Protein AF-A0A8H7QEA8-F1 (afdb_monomer_lite)

Organism: NCBI:txid97098

Secondary structure (DSSP, 8-state):
--TTS-TT---------HHHHS-HHHHHHHHHHHHHHHHHHHHHHHHHHHHHHHHHHHTTTS---GGGGSHHHHHHHHHHHTTPPPS-GGGSPTTHHHHHHHHHHTTHHHHHHHHHHHHHHTTS-----TTTS-TTTS-TTT-SS-EEEPTTSSSSS-EEESSSS-B-

pLDDT: mean 72.22, std 10.49, range [42.28, 91.5]

Radius of gyration: 21.33 Å; chains: 1; bounding box: 44×43×55 Å

Structure (mmCIF, N/CA/C/O backbone):
data_AF-A0A8H7QEA8-F1
#
_entry.id   AF-A0A8H7QEA8-F1
#
loop_
_atom_site.group_PDB
_atom_site.id
_atom_site.type_symbol
_atom_site.label_atom_id
_atom_site.label_alt_id
_atom_site.label_comp_id
_atom_site.label_asym_id
_atom_site.label_entity_id
_atom_site.label_seq_id
_atom_site.pdbx_PDB_ins_code
_atom_site.Cartn_x
_atom_site.Cartn_y
_atom_site.Cartn_z
_atom_site.occupancy
_atom_site.B_iso_or_equiv
_atom_site.auth_seq_id
_atom_site.auth_comp_id
_atom_site.auth_asym_id
_atom_site.auth_atom_id
_atom_site.pdbx_PDB_model_num
ATOM 1 N N . MET A 1 1 ? -15.496 24.890 16.200 1.00 51.12 1 MET A N 1
ATOM 2 C CA . MET A 1 1 ? -15.842 23.905 17.251 1.00 51.12 1 MET A CA 1
ATOM 3 C C . MET A 1 1 ? -15.001 24.065 18.535 1.00 51.12 1 MET A C 1
ATOM 5 O O . MET A 1 1 ? -14.869 23.098 19.264 1.00 51.12 1 MET A O 1
ATOM 9 N N . ASN A 1 2 ? -14.486 25.266 18.871 1.00 54.00 2 ASN A N 1
ATOM 10 C CA . ASN A 1 2 ? -13.502 25.449 19.964 1.00 54.00 2 ASN A CA 1
ATOM 11 C C . ASN A 1 2 ? -13.869 26.546 20.994 1.00 54.00 2 ASN A C 1
ATOM 13 O O . ASN A 1 2 ? -13.008 26.982 21.746 1.00 54.00 2 ASN A O 1
ATOM 17 N N . GLN A 1 3 ? -15.118 27.022 21.047 1.00 58.12 3 GLN A N 1
ATOM 18 C CA . GLN A 1 3 ? -15.478 28.191 21.875 1.00 58.12 3 GLN A CA 1
ATOM 19 C C . GLN A 1 3 ? -15.594 27.915 23.392 1.00 58.12 3 GLN A C 1
ATOM 21 O O . GLN A 1 3 ? -15.698 28.863 24.157 1.00 58.12 3 GLN A O 1
ATOM 26 N N . ASN A 1 4 ? -15.512 26.654 23.845 1.00 72.62 4 ASN A N 1
ATOM 27 C CA . ASN A 1 4 ? -15.800 26.269 25.241 1.00 72.62 4 ASN A CA 1
ATOM 28 C C . ASN A 1 4 ? -14.588 25.747 26.040 1.00 72.62 4 ASN A C 1
ATOM 30 O O . ASN A 1 4 ? -14.773 25.180 27.111 1.00 72.62 4 ASN A O 1
ATOM 34 N N . LEU A 1 5 ? -13.356 25.865 25.529 1.00 74.31 5 LEU A N 1
ATOM 35 C CA . LEU A 1 5 ? -12.185 25.183 26.115 1.00 74.31 5 LEU A CA 1
ATOM 36 C C . LEU A 1 5 ? -11.323 26.062 27.047 1.00 74.31 5 LEU A C 1
ATOM 38 O O . LEU A 1 5 ? -10.333 25.577 27.588 1.00 74.31 5 LEU A O 1
ATOM 42 N N . GLY A 1 6 ? -11.722 27.319 27.284 1.00 77.50 6 GLY A N 1
ATOM 43 C CA . GLY A 1 6 ? -11.020 28.257 28.171 1.00 77.50 6 GLY A CA 1
ATOM 44 C C . GLY A 1 6 ? -9.695 28.796 27.609 1.00 77.50 6 GLY A C 1
ATOM 45 O O . GLY A 1 6 ? -9.151 28.298 26.622 1.00 77.50 6 GLY A O 1
ATOM 46 N N . THR A 1 7 ? -9.167 29.852 28.232 1.00 71.31 7 THR A N 1
ATOM 47 C CA . THR A 1 7 ? -7.845 30.412 27.911 1.00 71.31 7 THR A CA 1
ATOM 48 C C . THR A 1 7 ? -6.758 29.529 28.527 1.00 71.31 7 THR A C 1
ATOM 50 O O . THR A 1 7 ? -6.685 29.419 29.747 1.00 71.31 7 THR A O 1
ATOM 53 N N . GLY A 1 8 ? -5.938 28.884 27.690 1.00 76.38 8 GLY A N 1
ATOM 54 C CA . GLY A 1 8 ? -4.895 27.936 28.120 1.00 76.38 8 GLY A CA 1
ATOM 55 C C . GLY A 1 8 ? -5.074 26.503 27.606 1.00 76.38 8 GLY A C 1
ATOM 56 O O . GLY A 1 8 ? -4.294 25.625 27.967 1.00 76.38 8 GLY A O 1
ATOM 57 N N . PHE A 1 9 ? -6.075 26.244 26.756 1.00 76.81 9 PHE A N 1
ATOM 58 C CA . PHE A 1 9 ? -6.224 24.947 26.101 1.00 76.81 9 PHE A CA 1
ATOM 59 C C . PHE A 1 9 ? -5.005 24.621 25.231 1.00 76.81 9 PHE A C 1
ATOM 61 O O . PHE A 1 9 ? -4.684 25.344 24.287 1.00 76.81 9 PHE A O 1
ATOM 68 N N . GLN A 1 10 ? -4.375 23.486 25.518 1.00 75.38 10 GLN A N 1
ATOM 69 C CA . GLN A 1 10 ? -3.296 22.934 24.717 1.00 75.38 10 GLN A CA 1
ATOM 70 C C . GLN A 1 10 ? -3.720 21.548 24.226 1.00 75.38 10 GLN A C 1
ATOM 72 O O . GLN A 1 10 ? -4.039 20.654 25.010 1.00 75.38 10 GLN A O 1
ATOM 77 N N . SER A 1 11 ? -3.788 21.386 22.905 1.00 71.31 11 SER A N 1
ATOM 78 C CA . SER A 1 11 ? -4.131 20.112 22.281 1.00 71.31 11 SER A CA 1
ATOM 79 C C . SER A 1 11 ? -2.912 19.201 22.255 1.00 71.31 11 SER A C 1
ATOM 81 O O . SER A 1 11 ? -1.887 19.564 21.679 1.00 71.31 11 SER A O 1
ATOM 83 N N . PHE A 1 12 ? -3.051 17.992 22.791 1.00 66.00 12 PHE A N 1
ATOM 84 C CA . PHE A 1 12 ? -2.037 16.950 22.681 1.00 66.00 12 PHE A CA 1
ATOM 85 C C . PHE A 1 12 ? -2.623 15.725 21.984 1.00 66.00 12 PHE A C 1
ATOM 87 O O . PHE A 1 12 ? -3.779 15.363 22.207 1.00 66.00 12 PHE A O 1
ATOM 94 N N . THR A 1 13 ? -1.813 15.060 21.162 1.00 73.06 13 THR A N 1
ATOM 95 C CA . THR A 1 13 ? -2.175 13.767 20.573 1.00 73.06 13 THR A CA 1
ATOM 96 C C . THR A 1 13 ? -1.590 12.667 21.444 1.00 73.06 13 THR A C 1
ATOM 98 O O . THR A 1 13 ? -0.378 12.594 21.618 1.00 73.06 13 THR A O 1
ATOM 101 N N . ARG A 1 14 ? -2.436 11.795 21.999 1.00 67.31 14 ARG A N 1
ATOM 102 C CA . ARG A 1 14 ? -1.992 10.672 22.833 1.00 67.31 14 ARG A CA 1
ATOM 103 C C . ARG A 1 14 ? -2.307 9.348 22.151 1.00 67.31 14 ARG A C 1
ATOM 105 O O . ARG A 1 14 ? -3.462 9.075 21.838 1.00 67.31 14 ARG A O 1
ATOM 112 N N . LYS A 1 15 ? -1.297 8.487 21.990 1.00 75.50 15 LYS A N 1
ATOM 113 C CA . LYS A 1 15 ? -1.518 7.087 21.596 1.00 75.50 15 LYS A CA 1
ATOM 114 C C . LYS A 1 15 ? -2.091 6.321 22.785 1.00 75.50 15 LYS A C 1
ATOM 116 O O . LYS A 1 15 ? -1.526 6.337 23.878 1.00 75.50 15 LYS A O 1
ATOM 121 N N . VAL A 1 16 ? -3.211 5.654 22.565 1.00 77.06 16 VAL A N 1
ATOM 122 C CA . VAL A 1 16 ? -3.957 4.913 23.583 1.00 77.06 16 VAL A CA 1
ATOM 123 C C . VAL A 1 16 ? -4.214 3.491 23.084 1.00 77.06 16 VAL A C 1
ATOM 125 O O . VAL A 1 16 ? -4.418 3.308 21.882 1.00 77.06 16 VAL A O 1
ATOM 128 N N . PRO A 1 17 ? -4.162 2.467 23.959 1.00 79.31 17 PRO A N 1
ATOM 129 C CA . PRO A 1 17 ? -4.425 1.095 23.541 1.00 79.31 17 PRO A CA 1
ATOM 130 C C . PRO A 1 17 ? -5.835 0.956 22.969 1.00 79.31 17 PRO A C 1
ATOM 132 O O . PRO A 1 17 ? -6.790 1.477 23.546 1.00 79.31 17 PRO A O 1
ATOM 135 N N . PHE A 1 18 ? -5.975 0.206 21.879 1.00 77.00 18 PHE A N 1
ATOM 136 C CA . PHE A 1 18 ? -7.252 0.010 21.190 1.00 77.00 18 PHE A CA 1
ATOM 137 C C . PHE A 1 18 ? -8.383 -0.419 22.139 1.00 77.00 18 PHE A C 1
ATOM 139 O O . PHE A 1 18 ? -9.470 0.158 22.130 1.00 77.00 18 PHE A O 1
ATOM 146 N N . ASP A 1 19 ? -8.083 -1.357 23.038 1.00 81.50 19 ASP A N 1
ATOM 147 C CA . ASP A 1 19 ? -9.047 -1.898 23.997 1.00 81.50 19 ASP A CA 1
ATOM 148 C C . ASP A 1 19 ? -9.563 -0.828 24.975 1.00 81.50 19 ASP A C 1
ATOM 150 O O . ASP A 1 19 ? -10.699 -0.893 25.437 1.00 81.50 19 ASP A O 1
ATOM 154 N N . THR A 1 20 ? -8.775 0.213 25.254 1.00 83.94 20 THR A N 1
ATOM 155 C CA . THR A 1 20 ? -9.201 1.320 26.129 1.00 83.94 20 THR A CA 1
ATOM 156 C C . THR A 1 20 ? -10.135 2.310 25.435 1.00 83.94 20 THR A C 1
ATOM 158 O O . THR A 1 20 ? -10.878 3.021 26.105 1.00 83.94 20 THR A O 1
ATOM 161 N N . CYS A 1 21 ? -10.132 2.344 24.101 1.00 81.88 21 CYS A N 1
ATOM 162 C CA . CYS A 1 21 ? -10.918 3.286 23.302 1.00 81.88 21 CYS A CA 1
ATOM 163 C C . CYS A 1 21 ? -12.230 2.694 22.789 1.00 81.88 21 CYS A C 1
ATOM 165 O O . CYS A 1 21 ? -13.108 3.428 22.336 1.00 81.88 21 CYS A O 1
ATOM 167 N N . VAL A 1 22 ? -12.361 1.368 22.829 1.00 83.31 22 VAL A N 1
ATOM 168 C CA . VAL A 1 22 ? -13.467 0.639 22.214 1.00 83.31 22 VAL A CA 1
ATOM 169 C C . VAL A 1 22 ? -14.234 -0.148 23.268 1.00 83.31 22 VAL A C 1
ATOM 171 O O . VAL A 1 22 ? -13.659 -0.901 24.055 1.00 83.31 22 VAL A O 1
ATOM 174 N N . LYS A 1 23 ? -15.565 0.012 23.263 1.00 88.00 23 LYS A N 1
ATOM 175 C CA . LYS A 1 23 ? -16.474 -0.748 24.135 1.00 88.00 23 LYS A CA 1
ATOM 176 C C . LYS A 1 23 ? -16.306 -2.247 23.883 1.00 88.00 23 LYS A C 1
ATOM 178 O O . LYS A 1 23 ? -16.292 -2.658 22.725 1.00 88.00 23 LYS A O 1
ATOM 183 N N . GLU A 1 24 ? -16.284 -3.045 24.953 1.00 89.56 24 GLU A N 1
ATOM 184 C CA . GLU A 1 24 ? -16.033 -4.499 24.926 1.00 89.56 24 GLU A CA 1
ATOM 185 C C . GLU A 1 24 ? -16.789 -5.220 23.801 1.00 89.56 24 GLU A C 1
ATOM 187 O O . GLU A 1 24 ? -16.191 -5.906 22.977 1.00 89.56 24 GLU A O 1
ATOM 192 N N . ARG A 1 25 ? -18.095 -4.945 23.681 1.00 91.50 25 ARG A N 1
ATOM 193 C CA . ARG A 1 25 ? -18.995 -5.553 22.687 1.00 91.50 25 ARG A CA 1
ATOM 194 C C . ARG A 1 25 ? -18.590 -5.365 21.218 1.00 91.50 25 ARG A C 1
ATOM 196 O O . ARG A 1 25 ? -19.103 -6.074 20.364 1.00 91.50 25 ARG A O 1
ATOM 203 N N . TYR A 1 26 ? -17.732 -4.391 20.909 1.00 88.31 26 TYR A N 1
ATOM 204 C CA . TYR A 1 26 ? -17.271 -4.109 19.546 1.00 88.31 26 TYR A CA 1
ATOM 205 C C . TYR A 1 26 ? -15.798 -4.444 19.323 1.00 88.31 26 TYR A C 1
ATOM 207 O O . TYR A 1 26 ? -15.332 -4.327 18.190 1.00 88.31 26 TYR A O 1
ATOM 215 N N . ARG A 1 27 ? -15.052 -4.827 20.368 1.00 85.81 27 ARG A N 1
ATOM 216 C CA . ARG A 1 27 ? -13.596 -4.983 20.274 1.00 85.81 27 ARG A CA 1
ATOM 217 C C . ARG A 1 27 ? -13.196 -6.024 19.244 1.00 85.81 27 ARG A C 1
ATOM 219 O O . ARG A 1 27 ? -12.379 -5.701 18.395 1.00 85.81 27 ARG A O 1
ATOM 226 N N . SER A 1 28 ? -13.788 -7.218 19.279 1.00 83.62 28 SER A N 1
ATOM 227 C CA . SER A 1 28 ? -13.466 -8.296 18.332 1.00 83.62 28 SER A CA 1
ATOM 228 C C . SER A 1 28 ? -13.728 -7.870 16.887 1.00 83.62 28 SER A C 1
ATOM 230 O O . SER A 1 28 ? -12.803 -7.790 16.087 1.00 83.62 28 SER A O 1
ATOM 232 N N . VAL A 1 29 ? -14.965 -7.465 16.584 1.00 88.44 29 VAL A N 1
ATOM 233 C CA . VAL A 1 29 ? -15.383 -7.073 15.228 1.00 88.44 29 VAL A CA 1
ATOM 234 C C . VAL A 1 29 ? -14.544 -5.917 14.680 1.00 88.44 29 VAL A C 1
ATOM 236 O O . VAL A 1 29 ? -14.153 -5.933 13.514 1.00 88.44 29 VAL A O 1
ATOM 239 N N . LEU A 1 30 ? -14.276 -4.889 15.490 1.00 81.06 30 LEU A N 1
ATOM 240 C CA . LEU A 1 30 ? -13.488 -3.745 15.037 1.00 81.06 30 LEU A CA 1
ATOM 241 C C . LEU A 1 30 ? -12.005 -4.088 14.907 1.00 81.06 30 LEU A C 1
ATOM 243 O O . LEU A 1 30 ? -11.381 -3.633 13.954 1.00 81.06 30 LEU A O 1
ATOM 247 N N . LYS A 1 31 ? -11.450 -4.897 15.813 1.00 83.69 31 LYS A N 1
ATOM 248 C CA . LYS A 1 31 ? -10.058 -5.347 15.734 1.00 83.69 31 LYS A CA 1
ATOM 249 C C . LYS A 1 31 ? -9.825 -6.150 14.460 1.00 83.69 31 LYS A C 1
ATOM 251 O O . LYS A 1 31 ? -8.906 -5.821 13.720 1.00 83.69 31 LYS A O 1
ATOM 256 N N . ASP A 1 32 ? -10.703 -7.098 14.147 1.00 81.00 32 ASP A N 1
ATOM 257 C CA . ASP A 1 32 ? -10.594 -7.909 12.931 1.00 81.00 32 ASP A CA 1
ATOM 258 C C . ASP A 1 32 ? -10.706 -7.050 11.668 1.00 81.00 32 ASP A C 1
ATOM 260 O O . ASP A 1 32 ? -9.893 -7.170 10.753 1.00 81.00 32 ASP A O 1
ATOM 264 N N . ARG A 1 33 ? -11.652 -6.101 11.636 1.00 83.19 33 ARG A N 1
ATOM 265 C CA . ARG A 1 33 ? -11.787 -5.155 10.515 1.00 83.19 33 ARG A CA 1
ATOM 266 C C . ARG A 1 33 ? -10.565 -4.258 10.349 1.00 83.19 33 ARG A C 1
ATOM 268 O O . ARG A 1 33 ? -10.157 -4.007 9.222 1.00 83.19 33 ARG A O 1
ATOM 275 N N . ILE A 1 34 ? -9.988 -3.767 11.445 1.00 80.19 34 ILE A N 1
ATOM 276 C CA . ILE A 1 34 ? -8.780 -2.934 11.409 1.00 80.19 34 ILE A CA 1
ATOM 277 C C . ILE A 1 34 ? -7.595 -3.747 10.913 1.00 80.19 34 ILE A C 1
ATOM 279 O O . ILE A 1 34 ? -6.834 -3.247 10.089 1.00 80.19 34 ILE A O 1
ATOM 283 N N . LEU A 1 35 ? -7.440 -4.984 11.387 1.00 78.19 35 LEU A N 1
ATOM 284 C CA . LEU A 1 35 ? -6.374 -5.873 10.937 1.00 78.19 35 LEU A CA 1
ATOM 285 C C . LEU A 1 35 ? -6.515 -6.173 9.445 1.00 78.19 35 LEU A C 1
ATOM 287 O O . LEU A 1 35 ? -5.554 -5.974 8.709 1.00 78.19 35 LEU A O 1
ATOM 291 N N . SER A 1 36 ? -7.718 -6.534 8.992 1.00 77.06 36 SER A N 1
ATOM 292 C CA . SER A 1 36 ? -8.016 -6.766 7.576 1.00 77.06 36 SER A CA 1
ATOM 293 C C . SER A 1 36 ? -7.737 -5.530 6.723 1.00 77.06 36 SER A C 1
ATOM 295 O O . SER A 1 36 ? -7.005 -5.615 5.747 1.00 77.06 36 SER A O 1
ATOM 297 N N . ALA A 1 37 ? -8.251 -4.361 7.111 1.00 73.38 37 ALA A N 1
ATOM 298 C CA . ALA A 1 37 ? -8.036 -3.133 6.351 1.00 73.38 37 ALA A CA 1
ATOM 299 C C . ALA A 1 37 ? -6.559 -2.714 6.343 1.00 73.38 37 ALA A C 1
ATOM 301 O O . ALA A 1 37 ? -6.062 -2.197 5.346 1.00 73.38 37 ALA A O 1
ATOM 302 N N . SER A 1 38 ? -5.841 -2.941 7.446 1.00 76.19 38 SER A N 1
ATOM 303 C CA . SER A 1 38 ? -4.401 -2.681 7.514 1.00 76.19 38 SER A CA 1
ATOM 304 C C . SER A 1 38 ? -3.630 -3.604 6.576 1.00 76.19 38 SER A C 1
ATOM 306 O O . SER A 1 38 ? -2.696 -3.156 5.917 1.00 76.19 38 SER A O 1
ATOM 308 N N . GLU A 1 39 ? -4.021 -4.875 6.501 1.00 79.38 39 GLU A N 1
ATOM 309 C CA . GLU A 1 39 ? -3.433 -5.843 5.582 1.00 79.38 39 GLU A CA 1
ATOM 310 C C . GLU A 1 39 ? -3.706 -5.466 4.123 1.00 79.38 39 GLU A C 1
ATOM 312 O O . GLU A 1 39 ? -2.769 -5.394 3.330 1.00 79.38 39 GLU A O 1
ATOM 317 N N . ASP A 1 40 ? -4.942 -5.087 3.788 1.00 78.62 40 ASP A N 1
ATOM 318 C CA . ASP A 1 40 ? -5.297 -4.601 2.451 1.00 78.62 40 ASP A CA 1
ATOM 319 C C . ASP A 1 40 ? -4.448 -3.384 2.049 1.00 78.62 40 ASP A C 1
ATOM 321 O O . ASP A 1 40 ? -3.952 -3.296 0.922 1.00 78.62 40 ASP A O 1
ATOM 325 N N . VAL A 1 41 ? -4.234 -2.445 2.980 1.00 80.44 41 VAL A N 1
ATOM 326 C CA . VAL A 1 41 ? -3.371 -1.277 2.758 1.00 80.44 41 VAL A CA 1
ATOM 327 C C . VAL A 1 41 ? -1.918 -1.699 2.541 1.00 80.44 41 VAL A C 1
ATOM 329 O O . VAL A 1 41 ? -1.288 -1.194 1.611 1.00 80.44 41 VAL A O 1
ATOM 332 N N . ARG A 1 42 ? -1.376 -2.635 3.332 1.00 80.81 42 ARG A N 1
ATOM 333 C CA . ARG A 1 42 ? -0.005 -3.138 3.132 1.00 80.81 42 ARG A CA 1
ATOM 334 C C . ARG A 1 42 ? 0.162 -3.811 1.780 1.00 80.81 42 ARG A C 1
ATOM 336 O O . ARG A 1 42 ? 1.110 -3.497 1.065 1.00 80.81 42 ARG A O 1
ATOM 343 N N . GLN A 1 43 ? -0.765 -4.683 1.395 1.00 78.81 43 GLN A N 1
ATOM 344 C CA . GLN A 1 43 ? -0.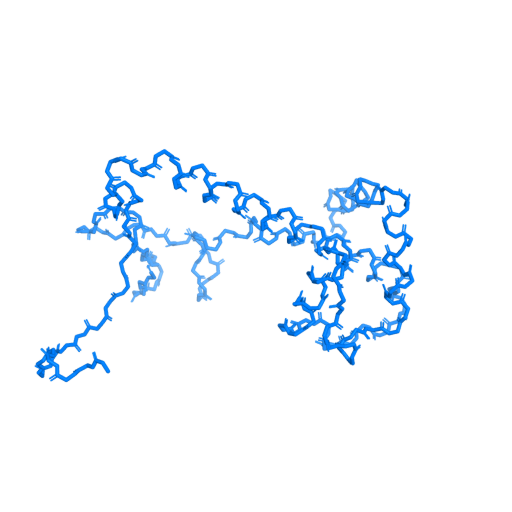715 -5.362 0.100 1.00 78.81 43 GLN A CA 1
ATOM 345 C C . GLN A 1 43 ? -0.815 -4.375 -1.063 1.00 78.81 43 GLN A C 1
ATOM 347 O O . GLN A 1 43 ? -0.113 -4.520 -2.067 1.00 78.81 43 GLN A O 1
ATOM 352 N N . LEU A 1 44 ? -1.644 -3.338 -0.918 1.00 81.81 44 LEU A N 1
ATOM 353 C CA . LEU A 1 44 ? -1.753 -2.267 -1.899 1.00 81.81 44 LEU A CA 1
ATOM 354 C C . LEU A 1 44 ? -0.439 -1.492 -2.046 1.00 81.81 44 LEU A C 1
ATOM 356 O O . LEU A 1 44 ? 0.027 -1.297 -3.169 1.00 81.81 44 LEU A O 1
ATOM 360 N N . LEU A 1 45 ? 0.165 -1.076 -0.930 1.00 82.38 45 LEU A N 1
ATOM 361 C CA . LEU A 1 45 ? 1.444 -0.363 -0.924 1.00 82.38 45 LEU A CA 1
ATOM 362 C C . LEU A 1 45 ? 2.563 -1.223 -1.513 1.00 82.38 45 LEU A C 1
ATOM 364 O O . LEU A 1 45 ? 3.323 -0.747 -2.354 1.00 82.38 45 LEU A O 1
ATOM 368 N N . PHE A 1 46 ? 2.614 -2.502 -1.144 1.00 80.12 46 PHE A N 1
ATOM 369 C CA . PHE A 1 46 ? 3.583 -3.453 -1.674 1.00 80.12 46 PHE A CA 1
ATOM 370 C C . PHE A 1 46 ? 3.462 -3.596 -3.195 1.00 80.12 46 PHE A C 1
ATOM 372 O O . PHE A 1 46 ? 4.451 -3.483 -3.918 1.00 80.12 46 PHE A O 1
ATOM 379 N N . ARG A 1 47 ? 2.240 -3.781 -3.710 1.00 81.88 47 ARG A N 1
ATOM 380 C CA . ARG A 1 47 ? 1.991 -3.856 -5.157 1.00 81.88 47 ARG A CA 1
ATOM 381 C C . ARG A 1 47 ? 2.345 -2.560 -5.877 1.00 81.88 47 ARG A C 1
ATOM 383 O O . ARG A 1 47 ? 2.962 -2.621 -6.936 1.00 81.88 47 ARG A O 1
ATOM 390 N N . ALA A 1 48 ? 1.980 -1.409 -5.311 1.00 84.50 48 ALA A N 1
ATOM 391 C CA . ALA A 1 48 ? 2.314 -0.096 -5.857 1.00 84.50 48 ALA A CA 1
ATOM 392 C C . ALA A 1 48 ? 3.830 0.081 -5.981 1.00 84.50 48 ALA A C 1
ATOM 394 O O . ALA A 1 48 ? 4.330 0.456 -7.039 1.00 84.50 48 ALA A O 1
ATOM 395 N N . GLN A 1 49 ? 4.563 -0.256 -4.925 1.00 81.50 49 GLN A N 1
ATOM 396 C CA . GLN A 1 49 ? 6.014 -0.175 -4.907 1.00 81.50 49 GLN A CA 1
ATOM 397 C C . GLN A 1 49 ? 6.654 -1.122 -5.928 1.00 81.50 49 GLN A C 1
ATOM 399 O O . GLN A 1 49 ? 7.518 -0.711 -6.699 1.00 81.50 49 GLN A O 1
ATOM 404 N N . MET A 1 50 ? 6.209 -2.378 -5.965 1.00 82.00 50 MET A N 1
ATOM 405 C CA . MET A 1 50 ? 6.696 -3.368 -6.925 1.00 82.00 50 MET A CA 1
ATOM 406 C C . MET A 1 50 ? 6.475 -2.924 -8.368 1.00 82.00 50 MET A C 1
ATOM 408 O O . MET A 1 50 ? 7.359 -3.087 -9.203 1.00 82.00 50 MET A O 1
ATOM 412 N N . PHE A 1 51 ? 5.319 -2.332 -8.652 1.00 83.19 51 PHE A N 1
ATOM 413 C CA . PHE A 1 51 ? 5.005 -1.809 -9.971 1.00 83.19 51 PHE A CA 1
ATOM 414 C C . PHE A 1 51 ? 5.881 -0.607 -10.354 1.00 83.19 51 PHE A C 1
ATOM 416 O O . PHE A 1 51 ? 6.378 -0.539 -11.474 1.00 83.19 51 PHE A O 1
ATOM 423 N N . VAL A 1 52 ? 6.130 0.324 -9.431 1.00 81.69 52 VAL A N 1
ATOM 424 C CA . VAL A 1 52 ? 7.027 1.459 -9.701 1.00 81.69 52 VAL A CA 1
ATOM 425 C C . VAL A 1 52 ? 8.459 0.978 -9.931 1.00 81.69 52 VAL A C 1
ATOM 427 O O . VAL A 1 52 ? 9.093 1.407 -10.888 1.00 81.69 52 VAL A O 1
ATOM 430 N N . ASN A 1 53 ? 8.948 0.031 -9.128 1.00 80.88 53 ASN A N 1
ATOM 431 C CA . ASN A 1 53 ? 10.271 -0.563 -9.328 1.00 80.88 53 ASN A CA 1
ATOM 432 C C . ASN A 1 53 ? 10.377 -1.293 -10.675 1.00 80.88 53 ASN A C 1
ATOM 434 O O . ASN A 1 53 ? 11.392 -1.168 -11.352 1.00 80.88 53 ASN A O 1
ATOM 438 N N . TYR A 1 54 ? 9.331 -2.026 -11.074 1.00 81.31 54 TYR A N 1
ATOM 439 C CA . TYR A 1 54 ? 9.241 -2.660 -12.393 1.00 81.31 54 TYR A CA 1
ATOM 440 C C . TYR A 1 54 ? 9.417 -1.632 -13.509 1.00 81.31 54 TYR A C 1
ATOM 442 O O . TYR A 1 54 ? 10.276 -1.789 -14.371 1.00 81.31 54 TYR A O 1
ATOM 450 N N . PHE A 1 55 ? 8.620 -0.566 -13.444 1.00 80.25 55 PHE A N 1
ATOM 451 C CA . PHE A 1 55 ? 8.606 0.505 -14.428 1.00 80.25 55 PHE A CA 1
ATOM 452 C C . PHE A 1 55 ? 9.971 1.201 -14.521 1.00 80.25 55 PHE A C 1
ATOM 454 O O . PHE A 1 55 ? 10.513 1.355 -15.608 1.00 80.25 55 PHE A O 1
ATOM 461 N N . ILE A 1 56 ? 10.568 1.551 -13.379 1.00 78.19 56 ILE A N 1
ATOM 462 C CA . ILE A 1 56 ? 11.895 2.182 -13.315 1.00 78.19 56 ILE A CA 1
ATOM 463 C C . ILE A 1 56 ? 12.970 1.296 -13.948 1.00 78.19 56 ILE A C 1
ATOM 465 O O . ILE A 1 56 ? 13.842 1.804 -14.641 1.00 78.19 56 ILE A O 1
ATOM 469 N N . ILE A 1 57 ? 12.928 -0.017 -13.709 1.00 77.12 57 ILE A N 1
ATOM 470 C CA . ILE A 1 57 ? 13.903 -0.953 -14.284 1.00 77.12 57 ILE A CA 1
ATOM 471 C C . ILE A 1 57 ? 13.701 -1.092 -15.793 1.00 77.12 57 ILE A C 1
ATOM 473 O O . ILE A 1 57 ? 14.682 -1.126 -16.529 1.00 77.12 57 ILE A O 1
ATOM 477 N N . LEU A 1 58 ? 12.451 -1.169 -16.254 1.00 78.62 58 LEU A N 1
ATOM 478 C CA . LEU A 1 58 ? 12.137 -1.305 -17.675 1.00 78.62 58 LEU A CA 1
ATOM 479 C C . LEU A 1 58 ? 12.562 -0.062 -18.473 1.00 78.62 58 LEU A C 1
ATOM 481 O O . LEU A 1 58 ? 13.067 -0.188 -19.584 1.00 78.62 58 LEU A O 1
ATOM 485 N N . HIS A 1 59 ? 12.421 1.116 -17.864 1.00 75.12 59 HIS A N 1
ATOM 486 C CA . HIS A 1 59 ? 12.723 2.417 -18.463 1.00 75.12 59 HIS A CA 1
ATOM 487 C C . HIS A 1 59 ? 13.985 3.058 -17.873 1.00 75.12 59 HIS A C 1
ATOM 489 O O . HIS A 1 59 ? 14.118 4.278 -17.858 1.00 75.12 59 HIS A O 1
ATOM 495 N N . SER A 1 60 ? 14.938 2.260 -17.375 1.00 68.38 60 SER A N 1
ATOM 496 C CA . SER A 1 60 ? 16.109 2.763 -16.630 1.00 68.38 60 SER A CA 1
ATOM 497 C C . SER A 1 60 ? 17.034 3.674 -17.442 1.00 68.38 60 SER A C 1
ATOM 499 O O . SER A 1 60 ? 17.846 4.395 -16.868 1.00 68.38 60 SER A O 1
ATOM 501 N N . ASN A 1 61 ? 16.931 3.616 -18.771 1.00 66.88 61 ASN A N 1
ATOM 502 C CA . ASN A 1 61 ? 17.700 4.441 -19.703 1.00 66.88 61 ASN A CA 1
ATOM 503 C C . ASN A 1 61 ? 17.001 5.771 -20.034 1.00 66.88 61 ASN A C 1
ATOM 505 O O . ASN A 1 61 ? 17.582 6.617 -20.712 1.00 66.88 61 ASN A O 1
ATOM 509 N N . GLU A 1 62 ? 15.766 5.966 -19.569 1.00 67.94 62 GLU A N 1
ATOM 510 C CA . GLU A 1 62 ? 15.002 7.195 -19.742 1.00 67.94 62 GLU A CA 1
ATOM 511 C C . GLU A 1 62 ? 15.151 8.088 -18.501 1.00 67.94 62 GLU A C 1
ATOM 513 O O . GLU A 1 62 ? 15.240 7.613 -17.368 1.00 67.94 62 GLU A O 1
ATOM 518 N N . ASN A 1 63 ? 15.180 9.412 -18.688 1.00 60.75 63 ASN A N 1
ATOM 519 C CA . ASN A 1 63 ? 15.245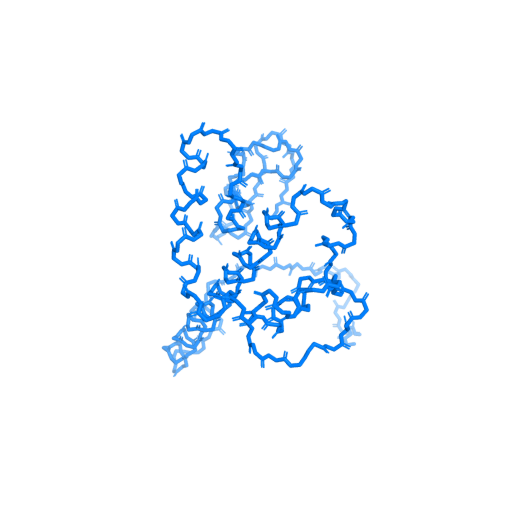 10.352 -17.567 1.00 60.75 63 ASN A CA 1
ATOM 520 C C . ASN A 1 63 ? 13.944 10.292 -16.750 1.00 60.75 63 ASN A C 1
ATOM 522 O O . ASN A 1 63 ? 12.953 10.953 -17.072 1.00 60.75 63 ASN A O 1
ATOM 526 N N . ILE A 1 64 ? 13.955 9.523 -15.661 1.00 63.00 64 ILE A N 1
ATOM 52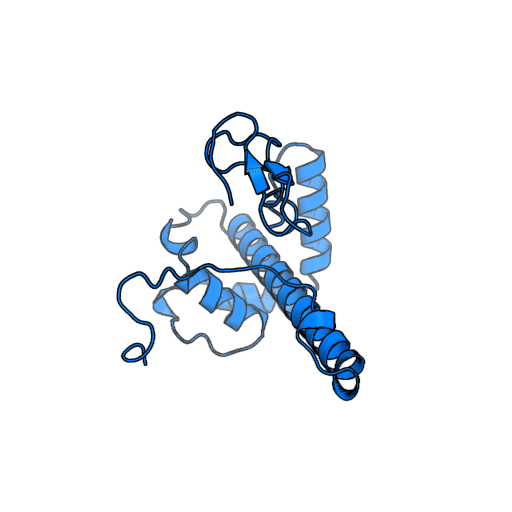7 C CA . ILE A 1 64 ? 12.845 9.440 -14.709 1.00 63.00 64 ILE A CA 1
ATOM 528 C C . ILE A 1 64 ? 12.712 10.800 -14.015 1.00 63.00 64 ILE A C 1
ATOM 530 O O . ILE A 1 64 ? 13.471 11.148 -13.112 1.00 63.00 64 ILE A O 1
ATOM 534 N N . SER A 1 65 ? 11.729 11.589 -14.446 1.00 62.97 65 SER A N 1
ATOM 535 C CA . SER A 1 65 ? 11.471 12.916 -13.889 1.00 62.97 65 SER A CA 1
ATOM 536 C C . SER A 1 65 ? 11.126 12.849 -12.396 1.00 62.97 65 SER A C 1
ATOM 538 O O . SER A 1 65 ? 10.324 12.023 -11.954 1.00 62.97 65 SER A O 1
ATOM 540 N N . GLY A 1 66 ? 11.673 13.778 -11.604 1.00 60.84 66 GLY A N 1
ATOM 541 C CA . GLY A 1 66 ? 11.427 13.871 -10.159 1.00 60.84 66 GLY A CA 1
ATOM 542 C C . GLY A 1 66 ? 9.954 14.091 -9.768 1.00 60.84 66 GLY A C 1
ATOM 543 O O . GLY A 1 66 ? 9.598 13.981 -8.594 1.00 60.84 66 GLY A O 1
ATOM 544 N N . CYS A 1 67 ? 9.059 14.372 -10.727 1.00 59.94 67 CYS A N 1
ATOM 545 C CA . CYS A 1 67 ? 7.613 14.394 -10.486 1.00 59.94 67 CYS A CA 1
ATOM 546 C C . CYS A 1 67 ? 7.031 13.024 -10.084 1.00 59.94 67 CYS A C 1
ATOM 548 O O . CYS A 1 67 ? 6.004 13.003 -9.402 1.00 59.94 67 CYS A O 1
ATOM 550 N N . ASN A 1 68 ? 7.732 11.925 -10.383 1.00 60.28 68 ASN A N 1
ATOM 551 C CA . ASN A 1 68 ? 7.368 10.549 -10.025 1.00 60.28 68 ASN A CA 1
ATOM 552 C C . ASN A 1 68 ? 7.483 10.240 -8.518 1.00 60.28 68 ASN A C 1
ATOM 554 O O . ASN A 1 68 ? 7.190 9.135 -8.085 1.00 60.28 68 ASN A O 1
ATOM 558 N N . TYR A 1 69 ? 7.882 11.208 -7.689 1.00 65.88 69 TYR A N 1
ATOM 559 C CA . TYR A 1 69 ? 7.988 11.028 -6.234 1.00 65.88 69 TYR A CA 1
ATOM 560 C C . TYR A 1 69 ? 6.990 11.882 -5.442 1.00 65.88 69 TYR A C 1
ATOM 562 O O . TYR A 1 69 ? 7.030 11.915 -4.213 1.00 65.88 69 TYR A O 1
ATOM 570 N N . ARG A 1 70 ? 6.065 12.579 -6.117 1.00 71.44 70 ARG A N 1
ATOM 571 C CA . ARG A 1 70 ? 5.063 13.426 -5.447 1.00 71.44 70 ARG A CA 1
ATOM 572 C C . ARG A 1 70 ? 3.871 12.606 -4.949 1.00 71.44 70 ARG A C 1
ATOM 574 O O . ARG A 1 70 ? 3.520 11.574 -5.510 1.00 71.44 70 ARG A O 1
ATOM 581 N N . GLN A 1 71 ? 3.167 13.116 -3.939 1.00 71.50 71 GLN A N 1
ATOM 582 C CA . GLN A 1 71 ? 1.981 12.462 -3.364 1.00 71.50 71 GLN A CA 1
ATOM 583 C C . GLN A 1 71 ? 0.906 12.119 -4.414 1.00 71.50 71 GLN A C 1
ATOM 585 O O . GLN A 1 71 ? 0.312 11.042 -4.368 1.00 71.50 71 GLN A O 1
ATOM 590 N N . PHE A 1 72 ? 0.682 13.001 -5.396 1.00 75.94 72 PHE A N 1
ATOM 591 C CA . PHE A 1 72 ? -0.277 12.763 -6.482 1.00 75.94 72 PHE A CA 1
ATOM 592 C C . PHE A 1 72 ? 0.111 11.595 -7.394 1.00 75.94 72 PHE A C 1
ATOM 594 O O . PHE A 1 72 ? -0.780 10.922 -7.919 1.00 75.94 72 PHE A O 1
ATOM 601 N N . PHE A 1 73 ? 1.410 11.333 -7.557 1.00 81.19 73 PHE A N 1
ATOM 602 C CA . PHE A 1 73 ? 1.898 10.178 -8.303 1.00 81.19 73 PHE A CA 1
ATOM 603 C C . PHE A 1 73 ? 1.541 8.896 -7.555 1.00 81.19 73 PHE A C 1
ATOM 605 O O . PHE A 1 73 ? 0.788 8.083 -8.079 1.00 81.19 73 PHE A O 1
ATOM 612 N N . TRP A 1 74 ? 1.955 8.765 -6.292 1.00 81.06 74 TRP A N 1
ATOM 613 C CA . TRP A 1 74 ? 1.683 7.568 -5.488 1.00 81.06 74 TRP A CA 1
ATOM 614 C C . TRP A 1 74 ? 0.192 7.277 -5.327 1.00 81.06 74 TRP A C 1
ATOM 616 O O . TRP A 1 74 ? -0.230 6.126 -5.411 1.00 81.06 74 TRP A O 1
ATOM 626 N N . TYR A 1 75 ? -0.631 8.316 -5.182 1.00 81.81 75 TYR A N 1
ATOM 627 C CA . TYR A 1 75 ? -2.082 8.157 -5.183 1.00 81.81 75 TYR A CA 1
ATOM 628 C C . TYR A 1 75 ? -2.602 7.561 -6.502 1.00 81.81 75 TYR A C 1
ATOM 630 O O . TYR A 1 75 ? -3.440 6.657 -6.488 1.00 81.81 75 TYR A O 1
ATOM 638 N N . SER A 1 76 ? -2.078 8.028 -7.636 1.00 82.44 76 SER A N 1
ATOM 639 C CA . SER A 1 76 ? -2.431 7.524 -8.967 1.00 82.44 76 SER A CA 1
ATOM 640 C C . SER A 1 76 ? -1.937 6.090 -9.184 1.00 82.44 76 SER A C 1
ATOM 642 O O . SER A 1 76 ? -2.686 5.270 -9.710 1.00 82.44 76 SER A O 1
ATOM 644 N N . ILE A 1 77 ? -0.742 5.744 -8.694 1.00 83.81 77 ILE A N 1
ATOM 645 C CA . ILE A 1 77 ? -0.223 4.370 -8.712 1.00 83.81 77 ILE A CA 1
ATOM 646 C C . ILE A 1 77 ? -1.113 3.435 -7.897 1.00 83.81 77 ILE A C 1
ATOM 648 O O . ILE A 1 77 ? -1.512 2.392 -8.406 1.00 83.81 77 ILE A O 1
ATOM 652 N N . CYS A 1 78 ? -1.490 3.811 -6.672 1.00 84.50 78 CYS A N 1
ATOM 653 C CA . CYS A 1 78 ? -2.400 3.016 -5.845 1.00 84.50 78 CYS A CA 1
ATOM 654 C C . CYS A 1 78 ? -3.754 2.787 -6.534 1.00 84.50 78 CYS A C 1
ATOM 656 O O . CYS A 1 78 ? -4.316 1.697 -6.448 1.00 84.50 78 CYS A O 1
ATOM 658 N N . GLN A 1 79 ? -4.286 3.785 -7.249 1.00 83.12 79 GLN A N 1
ATOM 659 C CA . GLN A 1 79 ? -5.488 3.596 -8.068 1.00 83.12 79 GLN A CA 1
ATOM 660 C C . GLN A 1 79 ? -5.243 2.579 -9.187 1.00 83.12 79 GLN A C 1
ATOM 662 O O . GLN A 1 79 ? -6.045 1.667 -9.380 1.00 83.12 79 GLN A O 1
ATOM 667 N N . LEU A 1 80 ? -4.116 2.709 -9.875 1.00 84.25 80 LEU A N 1
ATOM 668 C CA . LEU A 1 80 ? -3.751 1.926 -11.045 1.00 84.25 80 LEU A CA 1
ATOM 669 C C . LEU A 1 80 ? -3.494 0.443 -10.713 1.00 84.25 80 LEU A C 1
ATOM 671 O O . LEU A 1 80 ? -4.065 -0.436 -11.363 1.00 84.25 80 LEU A O 1
ATOM 675 N N . VAL A 1 81 ? -2.734 0.138 -9.656 1.00 83.25 81 VAL A N 1
ATOM 676 C CA . VAL A 1 81 ? -2.494 -1.254 -9.216 1.00 83.25 81 VAL A CA 1
ATOM 677 C C . VAL A 1 81 ? -3.728 -1.906 -8.586 1.00 83.25 81 VAL A C 1
ATOM 679 O O . VAL A 1 81 ? -3.834 -3.129 -8.561 1.00 83.25 81 VAL A O 1
ATOM 682 N N . ASN A 1 82 ? -4.686 -1.105 -8.108 1.00 82.56 82 ASN A N 1
ATOM 683 C CA . ASN A 1 82 ? -5.965 -1.580 -7.575 1.00 82.56 82 ASN A CA 1
ATOM 684 C C . ASN A 1 82 ? -7.081 -1.615 -8.635 1.00 82.56 82 ASN A C 1
ATOM 686 O O . ASN A 1 82 ? -8.265 -1.618 -8.305 1.00 82.56 82 ASN A O 1
ATOM 690 N N . ASN A 1 83 ? -6.716 -1.580 -9.918 1.00 79.94 83 ASN A N 1
ATOM 691 C CA . ASN A 1 83 ? -7.638 -1.626 -11.050 1.00 79.94 83 ASN A CA 1
ATOM 692 C C . ASN A 1 83 ? -8.713 -0.525 -11.066 1.00 79.94 83 ASN A C 1
ATOM 694 O O . ASN A 1 83 ? -9.786 -0.702 -11.641 1.00 79.94 83 ASN A O 1
ATOM 698 N N . ARG A 1 84 ? -8.428 0.635 -10.468 1.00 80.69 84 ARG A N 1
ATOM 699 C CA . ARG A 1 84 ? -9.305 1.808 -10.494 1.00 80.69 84 ARG A CA 1
ATOM 700 C C . ARG A 1 84 ? -8.900 2.757 -11.616 1.00 80.69 84 ARG A C 1
ATOM 702 O O . ARG A 1 84 ? -7.734 2.851 -11.992 1.00 80.69 84 ARG A O 1
ATOM 709 N N . A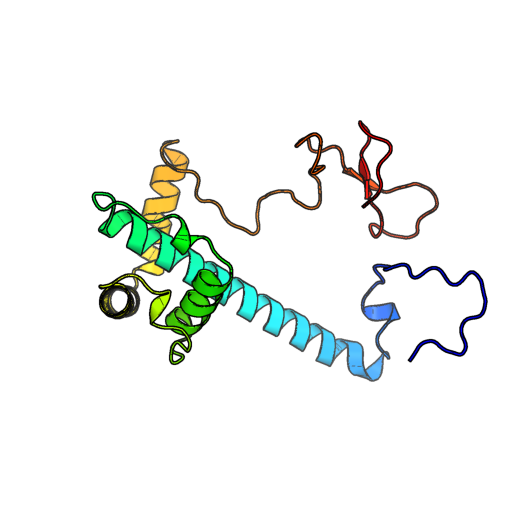RG A 1 85 ? -9.875 3.519 -12.118 1.00 79.50 85 ARG A N 1
ATOM 710 C CA . ARG A 1 85 ? -9.617 4.610 -13.064 1.00 79.50 85 ARG A CA 1
ATOM 711 C C . ARG A 1 85 ? -8.771 5.687 -12.385 1.00 79.50 85 ARG A C 1
ATOM 713 O O . ARG A 1 85 ? -9.156 6.201 -11.333 1.00 79.50 85 ARG A O 1
ATOM 720 N N . VAL A 1 86 ? -7.650 6.037 -13.008 1.00 79.94 86 VAL A N 1
ATOM 721 C CA . VAL A 1 86 ? -6.777 7.108 -12.527 1.00 79.94 86 VAL A CA 1
ATOM 722 C C . VAL A 1 86 ? -7.469 8.449 -12.729 1.00 79.94 86 VAL A C 1
ATOM 724 O O . VAL A 1 86 ? -7.935 8.753 -13.826 1.00 79.94 86 VAL A O 1
ATOM 727 N N . LYS A 1 87 ? -7.537 9.253 -11.667 1.00 74.31 87 LYS A N 1
ATOM 728 C CA . LYS A 1 87 ? -8.179 10.576 -11.720 1.00 74.31 87 LYS A CA 1
ATOM 729 C C . LYS A 1 87 ? -7.280 11.664 -12.312 1.00 74.31 87 LYS A C 1
ATOM 731 O O . LYS A 1 87 ? -7.790 12.583 -12.935 1.00 74.31 87 LYS A O 1
ATOM 736 N N . ASN A 1 88 ? -5.963 11.532 -12.153 1.00 69.44 88 ASN A N 1
ATOM 737 C CA . ASN A 1 88 ? -4.970 12.513 -12.588 1.00 69.44 88 ASN A CA 1
ATOM 738 C C . ASN A 1 88 ? -3.988 11.880 -13.585 1.00 69.44 88 ASN A C 1
ATOM 740 O O . ASN A 1 88 ? -2.819 11.673 -13.268 1.00 69.44 88 ASN A O 1
ATOM 744 N N . SER A 1 89 ? -4.462 11.553 -14.790 1.00 67.12 89 SER A N 1
ATOM 745 C CA . SER A 1 89 ? -3.637 10.930 -15.841 1.00 67.12 89 SER A CA 1
ATOM 746 C C . SER A 1 89 ? -2.402 11.755 -16.209 1.00 67.12 89 SER A C 1
ATOM 748 O O . SER A 1 89 ? -1.382 11.187 -16.565 1.00 67.12 89 SER A O 1
ATOM 750 N N . ASN A 1 90 ? -2.460 13.078 -16.040 1.00 70.62 90 ASN A N 1
ATOM 751 C CA . ASN A 1 90 ? -1.356 14.002 -16.329 1.00 70.62 90 ASN A CA 1
ATOM 752 C C . ASN A 1 90 ? -0.130 13.799 -15.416 1.00 70.62 90 ASN A C 1
ATOM 754 O O . ASN A 1 90 ? 0.921 14.380 -15.663 1.00 70.62 90 ASN A O 1
ATOM 758 N N . VAL A 1 91 ? -0.277 13.032 -14.330 1.00 71.94 91 VAL A N 1
ATOM 759 C CA . VAL A 1 91 ? 0.795 12.720 -13.370 1.00 71.94 91 VAL A CA 1
ATOM 760 C C . VAL A 1 91 ? 1.432 11.358 -13.674 1.00 71.94 91 VAL A C 1
ATOM 762 O O . VAL A 1 91 ? 2.439 11.003 -13.070 1.00 71.94 91 VAL A O 1
ATOM 765 N N . ILE A 1 92 ? 0.854 10.587 -14.597 1.00 75.06 92 ILE A N 1
ATOM 766 C CA . ILE A 1 92 ? 1.351 9.268 -14.975 1.00 75.06 92 ILE A CA 1
ATOM 767 C C . ILE A 1 92 ? 2.262 9.398 -16.202 1.00 75.06 92 ILE A C 1
ATOM 769 O O . ILE A 1 92 ? 1.843 9.995 -17.196 1.00 75.06 92 ILE A O 1
ATOM 773 N N . PRO A 1 93 ? 3.480 8.829 -16.164 1.00 76.19 93 PRO A N 1
ATOM 774 C CA . PRO A 1 93 ? 4.350 8.754 -17.330 1.00 76.19 93 PRO A CA 1
ATOM 775 C C . PRO A 1 93 ? 3.691 8.036 -18.524 1.00 76.19 93 PRO A C 1
ATOM 777 O O . PRO A 1 93 ? 2.943 7.072 -18.323 1.00 76.19 93 PRO A O 1
ATOM 780 N N . PRO A 1 94 ? 3.988 8.451 -19.770 1.00 76.19 94 PRO A N 1
ATOM 781 C CA . PRO A 1 94 ? 3.601 7.700 -20.964 1.00 76.19 94 PRO A CA 1
ATOM 782 C C . PRO A 1 94 ? 4.045 6.228 -20.873 1.00 76.19 94 PRO A C 1
ATOM 784 O O . PRO A 1 94 ? 5.072 5.931 -20.273 1.00 76.19 94 PRO A O 1
ATOM 787 N N . GLY A 1 95 ? 3.259 5.299 -21.424 1.00 77.44 95 GLY A N 1
ATOM 788 C CA . GLY A 1 95 ? 3.566 3.856 -21.419 1.00 77.44 95 GLY A CA 1
ATOM 789 C C . GLY A 1 95 ? 3.239 3.107 -20.117 1.00 77.44 95 GLY A C 1
ATOM 790 O O . GLY A 1 95 ? 2.995 1.903 -20.144 1.00 77.44 95 GLY A O 1
ATOM 791 N N . MET A 1 96 ? 3.086 3.802 -18.984 1.00 79.88 96 MET A N 1
ATOM 792 C CA . MET A 1 96 ? 2.858 3.151 -17.683 1.00 79.88 96 MET A CA 1
ATOM 793 C C . MET A 1 96 ? 1.534 2.358 -17.603 1.00 79.88 96 MET A C 1
ATOM 795 O O . MET A 1 96 ? 1.419 1.392 -16.848 1.00 79.88 96 MET A O 1
ATOM 799 N N . LEU A 1 97 ? 0.508 2.737 -18.373 1.00 79.00 97 LEU A N 1
ATOM 800 C CA . LEU A 1 97 ? -0.748 1.976 -18.444 1.00 79.00 97 LEU A CA 1
ATOM 801 C C . LEU A 1 97 ? -0.582 0.637 -19.174 1.00 79.00 97 LEU A C 1
ATOM 803 O O . LEU A 1 97 ? -1.207 -0.348 -18.775 1.00 79.00 97 LEU A O 1
ATOM 807 N N . ASP A 1 98 ? 0.268 0.594 -20.195 1.00 80.38 98 ASP A N 1
ATOM 808 C CA . ASP A 1 98 ? 0.569 -0.623 -20.945 1.00 80.38 98 ASP A CA 1
ATOM 809 C C . ASP A 1 98 ? 1.457 -1.549 -20.105 1.00 80.38 98 ASP A C 1
ATOM 811 O O . ASP A 1 98 ? 1.170 -2.741 -19.961 1.00 80.38 98 ASP A O 1
ATOM 815 N N . ASP A 1 99 ? 2.437 -0.977 -19.402 1.00 79.62 99 ASP A N 1
ATOM 816 C CA . ASP A 1 99 ? 3.297 -1.704 -18.464 1.00 79.62 99 ASP A CA 1
ATOM 817 C C . ASP A 1 99 ? 2.528 -2.338 -17.311 1.00 79.62 99 ASP A C 1
ATOM 819 O O . ASP A 1 99 ? 2.890 -3.414 -16.838 1.00 79.62 99 ASP A O 1
ATOM 823 N N . ARG A 1 100 ? 1.432 -1.718 -16.866 1.00 78.62 100 ARG A N 1
ATOM 824 C CA . ARG A 1 100 ? 0.529 -2.311 -15.873 1.00 78.62 100 ARG A CA 1
ATOM 825 C C . ARG A 1 100 ? -0.143 -3.572 -16.395 1.00 78.62 100 ARG A C 1
ATOM 827 O O . ARG A 1 100 ? -0.279 -4.540 -15.647 1.00 78.62 100 ARG A O 1
ATOM 834 N N . ASN A 1 101 ? -0.601 -3.567 -17.644 1.00 75.25 101 ASN A N 1
ATOM 835 C CA . ASN A 1 101 ? -1.232 -4.746 -18.231 1.00 75.25 101 ASN A CA 1
ATOM 836 C C . ASN A 1 101 ? -0.218 -5.895 -18.308 1.00 75.25 101 ASN A C 1
ATOM 838 O O . ASN A 1 101 ? -0.532 -7.006 -17.880 1.00 75.25 101 ASN A O 1
ATOM 842 N N . ASN A 1 102 ? 1.021 -5.592 -18.701 1.00 73.56 102 ASN A N 1
ATOM 843 C CA . ASN A 1 102 ? 2.131 -6.548 -18.700 1.00 73.56 102 ASN A CA 1
ATOM 844 C C . ASN A 1 102 ? 2.475 -7.041 -17.281 1.00 73.56 102 ASN A C 1
ATOM 846 O O . ASN A 1 102 ? 2.626 -8.242 -17.049 1.00 73.56 102 ASN A O 1
ATOM 850 N N . PHE A 1 103 ? 2.519 -6.132 -16.303 1.00 73.06 103 PHE A N 1
ATOM 851 C CA . PHE A 1 103 ? 2.766 -6.444 -14.893 1.00 73.06 103 PHE A CA 1
ATOM 852 C C . PHE A 1 103 ? 1.707 -7.395 -14.311 1.00 73.06 103 PHE A C 1
ATOM 854 O O . PHE A 1 103 ? 2.046 -8.322 -13.572 1.00 73.06 103 PHE A O 1
ATOM 861 N N . ASN A 1 104 ? 0.436 -7.197 -14.672 1.00 69.50 104 ASN A N 1
ATOM 862 C CA . ASN A 1 104 ? -0.684 -8.014 -14.205 1.00 69.50 104 ASN A CA 1
ATOM 863 C C . ASN A 1 104 ? -0.772 -9.382 -14.902 1.00 69.50 104 ASN A C 1
ATOM 865 O O . ASN A 1 104 ? -1.161 -10.355 -14.260 1.00 69.50 104 ASN A O 1
ATOM 869 N N . GLN A 1 105 ? -0.428 -9.473 -16.190 1.00 61.44 105 GLN A N 1
ATOM 870 C CA . GLN A 1 105 ? -0.525 -10.719 -16.961 1.00 61.44 105 GLN A CA 1
ATOM 871 C C . GLN A 1 105 ? 0.593 -11.714 -16.634 1.00 61.44 105 GLN A C 1
ATOM 873 O O . GLN A 1 105 ? 0.355 -12.917 -16.589 1.00 61.44 105 GLN A O 1
ATOM 878 N N . CYS A 1 106 ? 1.805 -11.232 -16.365 1.00 55.53 106 CYS A N 1
ATOM 879 C CA . CYS A 1 106 ? 2.972 -12.109 -16.275 1.00 55.53 106 CYS A CA 1
ATOM 880 C C . CYS A 1 106 ? 3.269 -12.643 -14.856 1.00 55.53 106 CYS A C 1
ATOM 882 O O . CYS A 1 106 ? 4.331 -13.220 -14.635 1.00 55.53 106 CYS A O 1
ATOM 884 N N . GLY 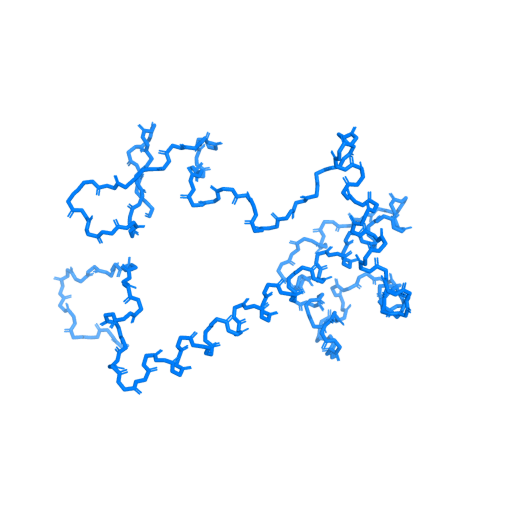A 1 107 ? 2.390 -12.443 -13.859 1.00 56.81 107 GLY A N 1
ATOM 885 C CA . GLY A 1 107 ? 2.689 -12.827 -12.464 1.00 56.81 107 GLY A CA 1
ATOM 886 C C . GLY A 1 107 ? 3.974 -12.166 -11.930 1.00 56.81 107 GLY A C 1
ATOM 887 O O . GLY A 1 107 ? 4.639 -12.680 -11.023 1.00 56.81 107 GLY A O 1
ATOM 888 N N . VAL A 1 108 ? 4.338 -11.024 -12.530 1.00 55.34 108 VAL A N 1
ATOM 889 C CA . VAL A 1 108 ? 5.659 -10.379 -12.458 1.00 55.34 108 VAL A CA 1
ATOM 890 C C . VAL A 1 108 ? 6.017 -10.001 -11.037 1.00 55.34 108 VAL A C 1
ATOM 892 O O . VAL A 1 108 ? 7.191 -9.963 -10.696 1.00 55.34 108 VAL A O 1
ATOM 895 N N . THR A 1 109 ? 5.026 -9.798 -10.172 1.00 57.97 109 THR A N 1
ATOM 896 C CA . THR A 1 109 ? 5.244 -9.471 -8.764 1.00 57.97 109 THR A CA 1
ATOM 897 C C . THR A 1 109 ? 6.160 -10.492 -8.084 1.00 57.97 109 THR A C 1
ATOM 899 O O . THR A 1 109 ? 7.063 -10.094 -7.360 1.00 57.97 109 THR A O 1
ATOM 902 N N . CYS A 1 110 ? 6.017 -11.792 -8.363 1.00 54.06 110 CYS A N 1
ATOM 903 C CA . CYS A 1 110 ? 6.875 -12.820 -7.765 1.00 54.06 110 CYS A CA 1
ATOM 904 C C . CYS A 1 110 ? 8.263 -12.901 -8.418 1.00 54.06 110 CYS A C 1
ATOM 906 O O . CYS A 1 110 ? 9.259 -13.083 -7.717 1.00 54.06 110 CYS A O 1
ATOM 908 N N . VAL A 1 111 ? 8.347 -12.767 -9.744 1.00 61.22 111 VAL A N 1
ATOM 909 C CA . VAL A 1 111 ? 9.618 -12.838 -10.492 1.00 61.22 111 VAL A CA 1
ATOM 910 C C . VAL A 1 111 ? 10.478 -11.609 -10.210 1.00 61.22 111 VAL A C 1
ATOM 912 O O . VAL A 1 111 ? 11.654 -11.734 -9.876 1.00 61.22 111 VAL A O 1
ATOM 915 N N . LEU A 1 112 ? 9.870 -10.427 -10.248 1.00 64.88 112 LEU A N 1
ATOM 916 C CA . LEU A 1 112 ? 10.507 -9.162 -9.922 1.00 64.88 112 LEU A CA 1
ATOM 917 C C . LEU A 1 112 ? 10.887 -9.094 -8.448 1.00 64.88 112 LEU A C 1
ATOM 919 O O . LEU A 1 112 ? 11.965 -8.610 -8.139 1.00 64.88 112 LEU A O 1
ATOM 923 N N . TRP A 1 113 ? 10.066 -9.625 -7.535 1.00 63.84 113 TRP A N 1
ATOM 924 C CA . TRP A 1 113 ? 10.435 -9.695 -6.119 1.00 63.84 113 TRP A CA 1
ATOM 925 C C . TRP A 1 113 ? 11.698 -10.531 -5.922 1.00 63.84 113 TRP A C 1
ATOM 927 O O . TRP A 1 113 ? 12.625 -10.104 -5.239 1.00 63.84 113 TRP A O 1
ATOM 937 N N . ARG A 1 114 ? 11.776 -11.696 -6.579 1.00 65.62 114 ARG A N 1
ATOM 938 C CA . ARG A 1 114 ? 12.971 -12.550 -6.548 1.00 65.62 114 ARG A CA 1
ATOM 939 C C . ARG A 1 114 ? 14.185 -11.858 -7.166 1.00 65.62 114 ARG A C 1
ATOM 941 O O . ARG A 1 114 ? 15.269 -11.951 -6.600 1.00 65.62 114 ARG A O 1
ATOM 948 N N . ALA A 1 115 ? 14.014 -11.150 -8.282 1.00 65.38 115 ALA A N 1
ATOM 949 C CA . ALA A 1 115 ? 15.092 -10.402 -8.927 1.00 65.38 115 ALA A CA 1
ATOM 950 C C . ALA A 1 115 ? 15.587 -9.232 -8.059 1.00 65.38 115 ALA A C 1
ATOM 952 O O . ALA A 1 115 ? 16.789 -9.070 -7.876 1.00 65.38 115 ALA A O 1
ATOM 953 N N . LEU A 1 116 ? 14.671 -8.468 -7.459 1.00 65.69 116 LEU A N 1
ATOM 954 C CA . LEU A 1 116 ? 14.986 -7.369 -6.545 1.00 65.69 116 LEU A CA 1
ATOM 955 C C . LEU A 1 116 ? 15.692 -7.873 -5.282 1.00 65.69 116 LEU A C 1
ATOM 957 O O . LEU A 1 116 ? 16.720 -7.322 -4.907 1.00 65.69 116 LEU A O 1
ATOM 961 N N . LYS A 1 117 ? 15.212 -8.965 -4.671 1.00 66.19 117 LYS A N 1
ATOM 962 C CA . LYS A 1 117 ? 15.872 -9.598 -3.517 1.00 66.19 117 LYS A CA 1
ATOM 963 C C . LYS A 1 117 ? 17.241 -10.187 -3.853 1.00 66.19 117 LYS A C 1
ATOM 965 O O . LYS A 1 117 ? 18.134 -10.170 -3.011 1.00 66.19 117 LYS A O 1
ATOM 970 N N . LYS A 1 118 ? 17.432 -10.679 -5.079 1.00 71.44 118 LYS A N 1
ATOM 971 C CA . LYS A 1 118 ? 18.743 -11.124 -5.562 1.00 71.44 118 LYS A CA 1
ATOM 972 C C . LYS A 1 118 ? 19.724 -9.947 -5.662 1.00 71.44 118 LYS A C 1
ATOM 974 O O . LYS A 1 118 ? 20.808 -10.039 -5.101 1.00 71.44 118 LYS A O 1
ATOM 979 N N . ARG A 1 119 ? 19.311 -8.834 -6.278 1.00 66.62 119 ARG A N 1
ATOM 980 C CA . ARG A 1 119 ? 20.144 -7.625 -6.415 1.00 66.62 119 ARG A CA 1
ATOM 981 C C . ARG A 1 119 ? 20.423 -6.930 -5.079 1.00 66.62 119 ARG A C 1
ATOM 983 O O . ARG A 1 119 ? 21.525 -6.443 -4.870 1.00 66.62 119 ARG A O 1
ATOM 990 N N . GLU A 1 120 ? 19.468 -6.943 -4.146 1.00 67.94 120 GLU A N 1
ATOM 991 C CA . GLU A 1 120 ? 19.684 -6.496 -2.760 1.00 67.94 120 GLU A CA 1
ATOM 992 C C . GLU A 1 120 ? 20.782 -7.320 -2.074 1.00 67.94 120 GLU A C 1
ATOM 994 O O . GLU A 1 120 ? 21.701 -6.761 -1.480 1.00 67.94 120 GLU A O 1
ATOM 999 N N . LYS A 1 121 ? 20.735 -8.654 -2.203 1.00 71.56 121 LYS A N 1
ATOM 1000 C CA . LYS A 1 121 ? 21.757 -9.557 -1.649 1.00 71.56 121 LYS A CA 1
ATOM 1001 C C . LYS A 1 121 ? 23.142 -9.332 -2.267 1.00 71.56 121 LYS A C 1
ATOM 1003 O O . LYS A 1 121 ? 24.147 -9.532 -1.593 1.00 71.56 121 LYS A O 1
ATOM 1008 N N . GLU A 1 122 ? 23.186 -8.936 -3.533 1.00 79.00 122 GLU A N 1
ATOM 1009 C CA . GLU A 1 122 ? 24.413 -8.603 -4.266 1.00 79.00 122 GLU A CA 1
ATOM 1010 C C . GLU A 1 122 ? 24.950 -7.198 -3.917 1.00 79.00 122 GLU A C 1
ATOM 1012 O O . GLU A 1 122 ? 26.042 -6.844 -4.348 1.00 79.00 122 GLU A O 1
ATOM 1017 N N . GLY A 1 123 ? 24.231 -6.419 -3.093 1.00 66.56 123 GLY A N 1
ATOM 1018 C CA . GLY A 1 123 ? 24.620 -5.063 -2.683 1.00 66.56 123 GLY A CA 1
ATOM 1019 C C . GLY A 1 123 ? 24.328 -3.984 -3.732 1.00 66.56 123 GLY A C 1
ATOM 1020 O O . GLY A 1 123 ? 24.777 -2.851 -3.595 1.00 66.56 123 GLY A O 1
ATOM 1021 N N . ASP A 1 124 ? 23.567 -4.339 -4.764 1.00 57.53 124 ASP A N 1
ATOM 1022 C CA . ASP A 1 124 ? 23.423 -3.594 -6.017 1.00 57.53 124 ASP A CA 1
ATOM 1023 C C . ASP A 1 124 ? 22.232 -2.611 -5.991 1.00 57.53 124 ASP A C 1
ATOM 1025 O O . ASP A 1 124 ? 22.146 -1.683 -6.795 1.00 57.53 124 ASP A O 1
ATOM 1029 N N . LEU A 1 125 ? 21.274 -2.818 -5.076 1.00 53.00 125 LEU A N 1
ATOM 1030 C CA . LEU A 1 125 ? 20.045 -2.024 -4.977 1.00 53.00 125 LEU A CA 1
ATOM 1031 C C . LEU A 1 125 ? 19.495 -1.968 -3.546 1.00 53.00 125 LEU A C 1
ATOM 1033 O O . LEU A 1 125 ? 19.328 -2.995 -2.891 1.00 53.00 125 LEU A O 1
ATOM 1037 N N . LEU A 1 126 ? 19.109 -0.766 -3.106 1.00 52.81 126 LEU A N 1
ATOM 1038 C CA . LEU A 1 126 ? 18.250 -0.565 -1.938 1.00 52.81 126 LEU A CA 1
ATOM 1039 C C . LEU A 1 126 ? 16.801 -0.857 -2.346 1.00 52.81 126 LEU A C 1
ATOM 1041 O O . LEU A 1 126 ? 16.125 -0.020 -2.948 1.00 52.81 126 LEU A O 1
ATOM 1045 N N . VAL A 1 127 ? 16.304 -2.050 -2.022 1.00 51.72 127 VAL A N 1
ATOM 1046 C CA . VAL A 1 127 ? 14.863 -2.321 -2.066 1.00 51.72 127 VAL A CA 1
ATOM 1047 C C . VAL A 1 127 ? 14.254 -1.597 -0.869 1.00 51.72 127 VAL A C 1
ATOM 1049 O O . VAL A 1 127 ? 14.242 -2.120 0.236 1.00 51.72 127 VAL A O 1
ATOM 1052 N N . VAL A 1 128 ? 13.798 -0.356 -1.061 1.00 48.28 128 VAL A N 1
ATOM 1053 C CA . VAL A 1 128 ? 13.229 0.462 0.026 1.00 48.28 128 VAL A CA 1
ATOM 1054 C C . VAL A 1 128 ? 11.854 -0.078 0.416 1.00 48.28 128 VAL A C 1
ATOM 1056 O O . VAL A 1 128 ? 10.837 0.491 0.039 1.00 48.28 128 VAL A O 1
ATOM 1059 N N . THR A 1 129 ? 11.770 -1.203 1.120 1.00 47.03 129 THR A N 1
ATOM 1060 C CA . THR A 1 129 ? 10.531 -1.626 1.779 1.00 47.03 129 THR A CA 1
ATOM 1061 C C . THR A 1 129 ? 10.125 -0.514 2.751 1.00 47.03 129 THR A C 1
ATOM 1063 O O . THR A 1 129 ? 10.802 -0.240 3.741 1.00 47.03 129 THR A O 1
ATOM 1066 N N . ILE A 1 130 ? 9.018 0.176 2.449 1.00 48.56 130 ILE A N 1
ATOM 1067 C CA . ILE A 1 130 ? 8.509 1.290 3.274 1.00 48.56 130 ILE A CA 1
ATOM 1068 C C . ILE A 1 130 ? 8.240 0.826 4.721 1.00 48.56 130 ILE A C 1
ATOM 1070 O O . ILE A 1 130 ? 8.302 1.632 5.646 1.00 48.56 130 ILE A O 1
ATOM 1074 N N . ASP A 1 131 ? 8.005 -0.474 4.925 1.00 42.28 131 ASP A N 1
ATOM 1075 C CA . ASP A 1 131 ? 7.663 -1.068 6.223 1.00 42.28 131 ASP A CA 1
ATOM 1076 C C . ASP A 1 131 ? 8.879 -1.443 7.105 1.00 42.28 131 ASP A C 1
ATOM 1078 O O . ASP A 1 131 ? 8.700 -1.829 8.257 1.00 42.28 131 ASP A O 1
ATOM 1082 N N . GLU A 1 132 ? 10.124 -1.318 6.619 1.00 43.72 132 GLU A N 1
ATOM 1083 C CA . GLU A 1 132 ? 11.323 -1.748 7.377 1.00 43.72 132 GLU A CA 1
ATOM 1084 C C . GLU A 1 132 ? 12.293 -0.623 7.737 1.00 43.72 132 GLU A C 1
ATOM 1086 O O . GLU A 1 132 ? 13.241 -0.842 8.501 1.00 43.72 132 GLU A O 1
ATOM 1091 N N . PHE A 1 133 ? 12.069 0.607 7.269 1.00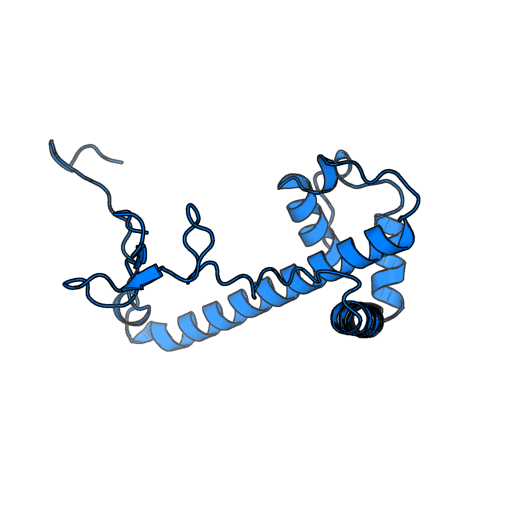 45.75 133 PHE A N 1
ATOM 1092 C CA . PHE A 1 133 ? 12.843 1.716 7.808 1.00 45.75 133 PHE A CA 1
ATOM 1093 C C . PHE A 1 133 ? 12.363 1.926 9.238 1.00 45.75 133 PHE A C 1
ATOM 1095 O O . PHE A 1 133 ? 11.192 2.221 9.450 1.00 45.75 133 PHE A O 1
ATOM 1102 N N . MET A 1 134 ? 13.260 1.719 10.202 1.00 52.19 134 MET A N 1
ATOM 1103 C CA . MET A 1 134 ? 13.097 1.791 11.659 1.00 52.19 134 MET A CA 1
ATOM 1104 C C . MET A 1 134 ? 12.581 3.163 12.154 1.00 52.19 134 MET A C 1
ATOM 1106 O O . MET A 1 134 ? 13.104 3.722 13.105 1.00 52.19 134 MET A O 1
ATOM 1110 N N . THR A 1 135 ? 11.556 3.738 11.536 1.00 55.72 135 THR A N 1
ATOM 1111 C CA . THR A 1 135 ? 10.976 5.067 11.761 1.00 55.72 135 THR A CA 1
ATOM 1112 C C . THR A 1 135 ? 10.460 5.231 13.184 1.00 55.72 135 THR A C 1
ATOM 1114 O O . THR A 1 135 ? 10.487 6.329 13.724 1.00 55.72 135 THR A O 1
ATOM 1117 N N . SER A 1 136 ? 10.065 4.133 13.834 1.00 57.25 136 SER A N 1
ATOM 1118 C CA . SER A 1 136 ? 9.697 4.106 15.254 1.00 57.25 136 SER A CA 1
ATOM 1119 C C . SER A 1 136 ? 10.891 4.034 16.215 1.00 57.25 136 SER A C 1
ATOM 1121 O O . SER A 1 136 ? 10.697 4.142 17.422 1.00 57.25 136 SER A O 1
ATOM 1123 N N . LYS A 1 137 ? 12.119 3.841 15.719 1.00 64.25 137 LYS A N 1
ATOM 1124 C CA . LYS A 1 137 ? 13.353 3.754 16.524 1.00 64.25 137 LYS A CA 1
ATOM 1125 C C . LYS A 1 137 ? 14.414 4.789 16.129 1.00 64.25 137 LYS A C 1
ATOM 1127 O O . LYS A 1 137 ? 15.305 5.072 16.928 1.00 64.25 137 LYS A O 1
ATOM 1132 N N . LEU A 1 138 ? 14.328 5.348 14.922 1.00 66.88 138 LEU A N 1
ATOM 1133 C CA . LEU A 1 138 ? 15.247 6.336 14.372 1.00 66.88 138 LEU A CA 1
ATOM 1134 C C . LEU A 1 138 ? 14.760 7.745 14.682 1.00 66.88 138 LEU A C 1
ATOM 1136 O O . LEU A 1 138 ? 13.638 8.119 14.355 1.00 66.88 138 LEU A O 1
ATOM 1140 N N . CYS A 1 139 ? 15.630 8.555 15.271 1.00 69.88 139 CYS A N 1
ATOM 1141 C CA . CYS A 1 139 ? 15.359 9.978 15.408 1.00 69.88 139 CYS A CA 1
ATOM 1142 C C . CYS A 1 139 ? 15.561 10.673 14.052 1.00 69.88 139 CYS A C 1
ATOM 1144 O O . CYS A 1 139 ? 16.619 10.529 13.444 1.00 69.88 139 CYS A O 1
ATOM 1146 N N . ASN A 1 140 ? 14.590 11.483 13.618 1.00 68.56 140 ASN A N 1
ATOM 1147 C CA . ASN A 1 140 ? 14.649 12.217 12.345 1.00 68.56 140 ASN A CA 1
ATOM 1148 C C . ASN A 1 140 ? 15.807 13.232 12.257 1.00 68.56 140 ASN A C 1
ATOM 1150 O O . ASN A 1 140 ? 16.178 13.658 11.173 1.00 68.56 140 ASN A O 1
ATOM 1154 N N . ILE A 1 141 ? 16.369 13.648 13.395 1.00 72.81 141 ILE A N 1
ATOM 1155 C CA . ILE A 1 141 ? 17.469 14.622 13.426 1.00 72.81 141 ILE A CA 1
ATOM 1156 C C . ILE A 1 141 ? 18.817 13.924 13.355 1.00 72.81 141 ILE A C 1
ATOM 1158 O O . ILE A 1 141 ? 19.696 14.330 12.602 1.00 72.81 141 ILE A O 1
ATOM 1162 N N . CYS A 1 142 ? 19.001 12.884 14.166 1.00 78.12 142 CYS A N 1
ATOM 1163 C CA . CYS A 1 142 ? 20.306 12.250 14.302 1.00 78.12 142 CYS A CA 1
ATOM 1164 C C . CYS A 1 142 ? 20.468 11.009 13.423 1.00 78.12 142 CYS A C 1
ATOM 1166 O O . CYS A 1 142 ? 21.572 10.478 13.349 1.00 78.12 142 CYS A O 1
ATOM 1168 N N . TYR A 1 143 ? 19.382 10.541 12.797 1.00 69.62 143 TYR A N 1
ATOM 1169 C CA . TYR A 1 143 ? 19.308 9.346 11.951 1.00 69.62 143 TYR A CA 1
ATOM 1170 C C . TYR A 1 143 ? 19.883 8.076 12.607 1.00 69.62 143 TYR A C 1
ATOM 1172 O O . TYR A 1 143 ? 20.238 7.117 11.928 1.00 69.62 143 TYR A O 1
ATOM 1180 N N . LYS A 1 144 ? 19.958 8.049 13.945 1.00 76.62 144 LYS A N 1
ATOM 1181 C CA . LYS A 1 144 ? 20.405 6.905 14.753 1.00 76.62 144 LYS A CA 1
ATOM 1182 C C . LYS A 1 144 ? 19.229 6.294 15.503 1.00 76.62 144 LYS A C 1
ATOM 1184 O O . LYS A 1 144 ? 18.234 6.969 15.771 1.00 76.62 144 LYS A O 1
ATOM 1189 N N . GLY A 1 145 ? 19.376 5.022 15.880 1.00 76.06 145 GLY A N 1
ATOM 1190 C CA . GLY A 1 145 ? 18.414 4.235 16.662 1.00 76.06 145 GLY A CA 1
ATOM 1191 C C . GLY A 1 145 ? 18.312 4.673 18.126 1.00 76.06 145 GLY A C 1
ATOM 1192 O O . GLY A 1 145 ? 18.519 3.863 19.023 1.00 76.06 145 GLY A O 1
ATOM 1193 N N . SER A 1 146 ? 18.096 5.963 18.372 1.00 80.19 146 SER A N 1
ATOM 1194 C CA . SER A 1 146 ? 18.224 6.601 19.684 1.00 80.19 146 SER A CA 1
ATOM 1195 C C . SER A 1 146 ? 16.888 6.971 20.327 1.00 80.19 146 SER A C 1
ATOM 1197 O O . SER A 1 146 ? 16.898 7.672 21.336 1.00 80.19 146 SER A O 1
ATOM 1199 N N . LEU A 1 147 ? 15.751 6.559 19.756 1.00 79.25 147 LEU A N 1
ATOM 1200 C CA . LEU A 1 147 ? 14.433 6.786 20.353 1.00 79.25 147 LEU A CA 1
ATOM 1201 C C . LEU A 1 147 ? 14.158 5.760 21.463 1.00 79.25 147 LEU A C 1
ATOM 1203 O O . LEU A 1 147 ? 14.171 4.552 21.222 1.00 79.25 147 LEU A O 1
ATOM 1207 N N . LYS A 1 148 ? 13.887 6.238 22.681 1.00 81.25 148 LYS A N 1
ATOM 1208 C CA . LYS A 1 148 ? 13.505 5.417 23.838 1.00 81.25 148 LYS A CA 1
ATOM 1209 C C . LYS A 1 148 ? 12.220 5.916 24.477 1.00 81.25 148 LYS A C 1
ATOM 1211 O O . LYS A 1 148 ? 11.845 7.072 24.339 1.00 81.25 148 LYS A O 1
ATOM 1216 N N . LYS A 1 149 ? 11.553 5.022 25.202 1.00 79.75 149 LYS A N 1
ATOM 1217 C CA . LYS A 1 149 ? 10.390 5.369 26.017 1.00 79.75 149 LYS A CA 1
ATOM 1218 C C . LYS A 1 149 ? 10.783 6.415 27.067 1.00 79.75 149 LYS A C 1
ATOM 1220 O O . LYS A 1 149 ? 11.800 6.246 27.732 1.00 79.75 149 LYS A O 1
ATOM 1225 N N . VAL A 1 150 ? 9.958 7.448 27.212 1.00 80.50 150 VAL A N 1
ATOM 1226 C CA . VAL A 1 150 ? 10.113 8.475 28.250 1.00 80.50 150 VAL A CA 1
ATOM 1227 C C . VAL A 1 150 ? 9.544 7.969 29.579 1.00 80.50 150 VAL A C 1
ATOM 1229 O O . VAL A 1 150 ? 8.449 7.392 29.623 1.00 80.50 150 VAL A O 1
ATOM 1232 N N . ASP A 1 151 ? 10.293 8.170 30.661 1.00 77.19 151 ASP A N 1
ATOM 1233 C CA . ASP A 1 151 ? 9.875 7.788 32.009 1.00 77.19 151 ASP A CA 1
ATOM 1234 C C . ASP A 1 151 ? 8.689 8.639 32.487 1.00 77.19 151 ASP A C 1
ATOM 1236 O O . ASP A 1 151 ? 8.537 9.802 32.131 1.00 77.19 151 ASP A O 1
ATOM 1240 N N . GLY A 1 152 ? 7.784 8.034 33.260 1.00 74.94 152 GLY A N 1
ATOM 1241 C CA . GLY A 1 152 ? 6.543 8.687 33.703 1.00 74.94 152 GLY A CA 1
ATOM 1242 C C . GLY A 1 152 ? 5.387 8.637 32.692 1.00 74.94 152 GLY A C 1
ATOM 1243 O O . GLY A 1 152 ? 4.241 8.892 33.066 1.00 74.94 152 GLY A O 1
ATOM 1244 N N . VAL A 1 153 ? 5.627 8.212 31.444 1.00 66.88 153 VAL A N 1
ATOM 1245 C CA . VAL A 1 153 ? 4.571 8.028 30.435 1.00 66.88 153 VAL A CA 1
ATOM 1246 C C . VAL A 1 153 ? 4.138 6.558 30.351 1.00 66.88 153 VAL A C 1
ATOM 1248 O O . VAL A 1 153 ? 4.934 5.631 30.169 1.00 66.88 153 VAL A O 1
ATOM 1251 N N . LYS A 1 154 ? 2.827 6.312 30.480 1.00 56.50 154 LYS A N 1
ATOM 1252 C CA . LYS A 1 154 ? 2.251 4.960 30.394 1.00 56.50 154 LYS A CA 1
ATOM 1253 C C . LYS A 1 154 ? 2.182 4.494 28.931 1.00 56.50 154 LYS A C 1
ATOM 1255 O O . LYS A 1 154 ? 1.341 4.973 28.177 1.00 56.50 154 LYS A O 1
ATOM 1260 N N . GLY A 1 155 ? 3.015 3.513 28.571 1.00 57.97 155 GLY A N 1
ATOM 1261 C CA . GLY A 1 155 ? 3.081 2.895 27.234 1.00 57.97 155 GLY A CA 1
ATOM 1262 C C . GLY A 1 155 ? 4.281 3.363 26.397 1.00 57.97 155 GLY A C 1
ATOM 1263 O O . GLY A 1 155 ? 5.165 4.031 26.914 1.00 57.97 155 GLY A O 1
ATOM 1264 N N . TYR A 1 156 ? 4.321 3.008 25.107 1.00 61.34 156 TYR A N 1
ATOM 1265 C CA . TYR A 1 156 ? 5.322 3.484 24.126 1.00 61.34 156 TYR A CA 1
ATOM 1266 C C . TYR A 1 156 ? 4.784 4.665 23.300 1.00 61.34 156 TYR A C 1
ATOM 1268 O O . TYR A 1 156 ? 5.045 4.792 22.106 1.00 61.34 156 TYR A O 1
ATOM 1276 N N . SER A 1 157 ? 3.926 5.479 23.917 1.00 56.59 157 SER A N 1
ATOM 1277 C CA . SER A 1 157 ? 3.189 6.535 23.226 1.00 56.59 157 SER A CA 1
ATOM 1278 C C . SER A 1 157 ? 4.033 7.765 22.920 1.00 56.59 157 SER A C 1
ATOM 1280 O O . SER A 1 157 ? 3.696 8.458 21.968 1.00 56.59 157 SER A O 1
ATOM 1282 N N . VAL A 1 158 ? 5.080 8.000 23.718 1.00 68.00 158 VAL A N 1
ATOM 1283 C CA . VAL A 1 158 ? 6.029 9.108 23.583 1.00 68.00 158 VAL A CA 1
ATOM 1284 C C . VAL A 1 158 ? 7.439 8.531 23.575 1.00 68.00 158 VAL A C 1
ATOM 1286 O O . VAL A 1 158 ? 7.790 7.737 24.460 1.00 68.00 158 VAL A O 1
ATOM 1289 N N . LEU A 1 159 ? 8.223 8.899 22.567 1.00 75.69 159 LEU A N 1
ATOM 1290 C CA . LEU A 1 159 ? 9.607 8.474 22.415 1.00 75.69 159 LEU A CA 1
ATOM 1291 C C . LEU A 1 159 ? 10.543 9.683 22.473 1.00 75.69 159 LEU A C 1
ATOM 1293 O O . LEU A 1 159 ? 10.461 10.586 21.649 1.00 75.69 159 LEU A O 1
ATOM 1297 N N . GLY A 1 160 ? 11.461 9.681 23.431 1.00 79.50 160 GLY A N 1
ATOM 1298 C CA . GLY A 1 160 ? 12.518 10.677 23.550 1.00 79.50 160 GLY A CA 1
ATOM 1299 C C . GLY A 1 160 ? 13.761 10.238 22.787 1.00 79.50 160 GLY A C 1
ATOM 1300 O O . GLY A 1 160 ? 14.161 9.071 22.849 1.00 79.50 160 GLY A O 1
ATOM 1301 N N . CYS A 1 161 ? 14.397 11.161 22.071 1.00 79.69 161 CYS A N 1
ATOM 1302 C CA . CYS A 1 161 ? 15.731 10.924 21.533 1.00 79.69 161 CYS A CA 1
ATOM 1303 C C . CYS A 1 161 ? 16.770 11.029 22.659 1.00 79.69 161 CYS A C 1
ATOM 1305 O O . CYS A 1 161 ? 16.807 12.004 23.391 1.00 79.69 161 CYS A O 1
ATOM 1307 N N . GLN A 1 162 ? 17.663 10.051 22.799 1.00 79.44 162 GLN A N 1
ATOM 1308 C CA . GLN A 1 162 ? 18.709 10.123 23.830 1.00 79.44 162 GLN A CA 1
ATOM 1309 C C . GLN A 1 162 ? 19.806 11.159 23.532 1.00 79.44 162 GLN A C 1
ATOM 1311 O O . GLN A 1 162 ? 20.506 11.588 24.440 1.00 79.44 162 GLN A O 1
ATOM 1316 N N . ASN A 1 163 ? 19.974 11.536 22.261 1.00 78.62 163 ASN A N 1
ATOM 1317 C CA . ASN A 1 163 ? 21.042 12.440 21.817 1.00 78.62 163 ASN A CA 1
ATOM 1318 C C . ASN A 1 163 ? 20.590 13.905 21.741 1.00 78.62 163 ASN A C 1
ATOM 1320 O O . ASN A 1 163 ? 21.420 14.804 21.681 1.00 78.62 163 ASN A O 1
ATOM 1324 N N . PHE A 1 164 ? 19.279 14.136 21.692 1.00 71.81 164 PHE A N 1
ATOM 1325 C CA . PHE A 1 164 ? 18.659 15.449 21.552 1.00 71.81 164 PHE A CA 1
ATOM 1326 C C . PHE A 1 164 ? 17.451 15.484 22.470 1.00 71.81 164 PHE A C 1
ATOM 1328 O O . PHE A 1 164 ? 16.674 14.538 22.448 1.00 71.81 164 PHE A O 1
ATOM 1335 N N . ASN A 1 165 ? 17.259 16.561 23.230 1.00 66.12 165 ASN A N 1
ATOM 1336 C CA . ASN A 1 165 ? 16.154 16.683 24.183 1.00 66.12 165 ASN A CA 1
ATOM 1337 C C . ASN A 1 165 ? 14.822 16.963 23.456 1.00 66.12 165 ASN A C 1
ATOM 1339 O O . ASN A 1 165 ? 14.242 18.040 23.559 1.00 66.12 165 ASN A O 1
ATOM 1343 N N . MET A 1 166 ? 14.410 16.018 22.613 1.00 64.69 166 MET A N 1
ATOM 1344 C CA . MET A 1 166 ? 13.272 16.103 21.713 1.00 64.69 166 MET A CA 1
ATOM 1345 C C . MET A 1 166 ? 12.430 14.837 21.839 1.00 64.69 166 MET A C 1
ATOM 1347 O O . MET A 1 166 ? 12.947 13.719 21.749 1.00 64.69 166 MET A O 1
ATOM 1351 N N . GLU A 1 167 ? 11.132 15.043 22.017 1.00 70.69 167 GLU A N 1
ATOM 1352 C CA . GLU A 1 167 ? 10.123 14.010 22.231 1.00 70.69 167 GLU A CA 1
ATOM 1353 C C . GLU A 1 167 ? 9.204 13.908 21.005 1.00 70.69 167 GLU A C 1
ATOM 1355 O O . GLU A 1 167 ? 8.891 14.919 20.374 1.00 70.69 167 GLU A O 1
ATOM 1360 N N . TRP A 1 168 ? 8.806 12.680 20.665 1.00 57.22 168 TRP A N 1
ATOM 1361 C CA . TRP A 1 168 ? 7.975 12.314 19.513 1.00 57.22 168 TRP A CA 1
ATOM 1362 C C . TRP A 1 168 ? 6.723 11.555 19.946 1.00 57.22 168 TRP A C 1
ATOM 1364 O O . TRP A 1 168 ? 6.853 10.672 20.827 1.00 57.22 168 TRP A O 1
#

Sequence (168 aa):
MNQNLGTGFQSFTRKVPFDTCVKERYRSVLKDRILSASEDVRQLLFRAQMFVNYFIILHSNENISGCNYRQFFWYSICQLVNNRRVKNSNVIPPGMLDDRNNFNQCGVTCVLWRALKKREKEGDLLVVTIDEFMTSKLCNICYKGSLKKVDGVKGYSVLGCQNFNMEW

Foldseek 3Di:
DPPPQDDPDDDDDWDDDPPVVDDPVCSVVVVVVVVVVVVVVLVLLLQLLLLVVQVCVVCVVDPPDPLCPDPLNSVQSSCLSVVHDRPCCVSDDPPSNVSSVVCVPPVVSVVSVVVQVVCVVVVNDDSCSVVPLPPLQADPVPRDSQWDADPPDDDSGWTAGPVDRDID